Protein AF-A0A9D6Y9N7-F1 (afdb_monomer)

Sequence (114 aa):
MTGSDRKSSVSHAATPQAIGEFWDSHSLDDSPTVREVDFEVHALRRHRVTLDPDLYEQIETEARIRGVSPETLANRWLTEKVVRIARSPKLARHRMPARRPNTYKASAVKKTRR

Mean predicted aligned error: 18.02 Å

pLDDT: mean 76.58, std 18.75, range [38.06, 97.94]

Foldseek 3Di:
DDDDQDQDPFQRDSDPVSVVVSPVPDDPVPTPPDDDDDDDDPPPDDDDDDDDPVVLVVLCVVCVVVVHHSVVSVVVVVVVVVVVVVPDVVCVVVPDDPDDPDPDPDDDDDDDDD

Secondary structure (DSSP, 8-state):
--------TTT--SSHHHHHHHHHH--GGG-TT----------------PPPHHHHHHHHHHHHHTTS-HHHHHHHHHHHHHHHHHH-HHHHTT--------------------

Radius of gyration: 32.4 Å; Cα contacts (8 Å, |Δi|>4): 38; chains: 1; bounding box: 58×75×80 Å

Solvent-accessible surface area (backbone atoms only — not comparable to full-atom values): 7766 Å² total; per-residue (Å²): 142,79,81,75,89,65,47,41,93,82,68,63,31,75,46,75,66,58,38,46,59,44,54,78,76,45,62,73,90,77,43,96,79,70,71,94,73,93,78,86,78,85,74,75,88,77,88,83,79,91,71,59,68,72,60,47,53,54,43,40,54,54,13,57,79,69,75,48,52,44,66,60,49,50,52,51,53,49,51,56,50,52,55,53,55,74,72,37,73,85,56,59,78,71,59,71,73,76,82,71,81,86,83,80,79,74,90,77,83,87,72,90,79,132

Structure (mmCIF, N/CA/C/O backbone):
data_AF-A0A9D6Y9N7-F1
#
_entry.id   AF-A0A9D6Y9N7-F1
#
loop_
_atom_site.group_PDB
_atom_site.id
_atom_site.type_symbol
_atom_site.label_atom_id
_atom_site.label_alt_id
_atom_site.label_comp_id
_atom_site.label_asym_id
_atom_site.label_entity_id
_atom_site.label_seq_id
_atom_site.pdbx_PDB_ins_code
_atom_site.Cartn_x
_atom_site.Cartn_y
_atom_site.Cartn_z
_atom_site.occupancy
_atom_site.B_iso_or_equiv
_atom_site.auth_seq_id
_atom_site.auth_comp_id
_atom_site.auth_asym_id
_atom_site.auth_atom_id
_atom_site.pdbx_PDB_model_num
ATOM 1 N N . MET A 1 1 ? 40.164 15.995 -24.271 1.00 40.09 1 MET A N 1
ATOM 2 C CA . MET A 1 1 ? 38.999 15.188 -23.848 1.00 40.09 1 MET A CA 1
ATOM 3 C C . MET A 1 1 ? 38.902 13.991 -24.778 1.00 40.09 1 MET A C 1
ATOM 5 O O . MET A 1 1 ? 38.456 14.169 -25.899 1.00 40.09 1 MET A O 1
ATOM 9 N N . THR A 1 2 ? 39.348 12.806 -24.367 1.00 41.62 2 THR A N 1
ATOM 10 C CA . THR A 1 2 ? 39.073 11.560 -25.101 1.00 41.62 2 THR A CA 1
ATOM 11 C C . THR A 1 2 ? 38.642 10.514 -24.084 1.00 41.62 2 THR A C 1
ATOM 13 O O . THR A 1 2 ? 39.433 10.020 -23.283 1.00 41.62 2 THR A O 1
ATOM 16 N N . GLY A 1 3 ? 37.327 10.295 -24.033 1.00 44.38 3 GLY A N 1
ATOM 17 C CA . GLY A 1 3 ? 36.710 9.280 -23.195 1.00 44.38 3 GLY A CA 1
ATOM 18 C C . GLY A 1 3 ? 37.197 7.908 -23.637 1.00 44.38 3 GLY A C 1
ATOM 19 O O . GLY A 1 3 ? 37.169 7.590 -24.819 1.00 44.38 3 GLY A O 1
ATOM 20 N N . SER A 1 4 ? 37.690 7.143 -22.672 1.00 49.84 4 SER A N 1
ATOM 21 C CA . SER A 1 4 ? 38.066 5.738 -22.793 1.00 49.84 4 SER A CA 1
ATOM 22 C C . SER A 1 4 ? 37.056 4.955 -23.646 1.00 49.84 4 SER A C 1
ATOM 24 O O . SER A 1 4 ? 35.855 5.044 -23.390 1.00 49.84 4 SER A O 1
ATOM 26 N N . ASP A 1 5 ? 37.558 4.181 -24.618 1.00 59.53 5 ASP A N 1
ATOM 27 C CA . ASP A 1 5 ? 36.845 3.112 -25.336 1.00 59.53 5 ASP A CA 1
ATOM 28 C C . ASP A 1 5 ? 36.333 2.068 -24.325 1.00 59.53 5 ASP A C 1
ATOM 30 O O . ASP A 1 5 ? 36.917 1.004 -24.115 1.00 59.53 5 ASP A O 1
ATOM 34 N N . ARG A 1 6 ? 35.260 2.398 -23.605 1.00 70.69 6 ARG A N 1
ATOM 35 C CA . ARG A 1 6 ? 34.653 1.527 -22.596 1.00 70.69 6 ARG A CA 1
ATOM 36 C C . ARG A 1 6 ? 33.670 0.599 -23.284 1.00 70.69 6 ARG A C 1
ATOM 38 O O . ARG A 1 6 ? 32.466 0.831 -23.278 1.00 70.69 6 ARG A O 1
ATOM 45 N N . LYS A 1 7 ? 34.201 -0.466 -23.874 1.00 81.94 7 LYS A N 1
ATOM 46 C CA . LYS A 1 7 ? 33.393 -1.626 -24.254 1.00 81.94 7 LYS A CA 1
ATOM 47 C C . LYS A 1 7 ? 32.980 -2.383 -22.994 1.00 81.94 7 LYS A C 1
ATOM 49 O O . LYS A 1 7 ? 33.755 -2.495 -22.043 1.00 81.94 7 LYS A O 1
ATOM 54 N N . SER A 1 8 ? 31.759 -2.902 -22.976 1.00 79.50 8 SER A N 1
ATOM 55 C CA . SER A 1 8 ? 31.292 -3.806 -21.920 1.00 79.50 8 SER A C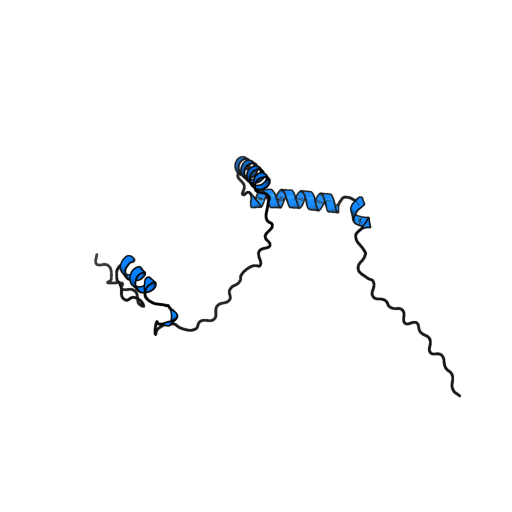A 1
ATOM 56 C C . SER A 1 8 ? 32.146 -5.079 -21.887 1.00 79.50 8 SER A C 1
ATOM 58 O O . SER A 1 8 ? 32.420 -5.635 -22.946 1.00 79.50 8 SER A O 1
ATOM 60 N N . SER A 1 9 ? 32.513 -5.590 -20.713 1.00 78.81 9 SER A N 1
ATOM 61 C CA . SER A 1 9 ? 33.352 -6.797 -20.587 1.00 78.81 9 SER A CA 1
ATOM 62 C C . SER A 1 9 ? 32.678 -8.090 -21.056 1.00 78.81 9 SER A C 1
ATOM 64 O O . SER A 1 9 ? 33.371 -9.042 -21.395 1.00 78.81 9 SER A O 1
ATOM 66 N N . VAL A 1 10 ? 31.343 -8.133 -21.064 1.00 78.81 10 VAL A N 1
ATOM 67 C CA . VAL A 1 10 ? 30.567 -9.324 -21.443 1.00 78.81 10 VAL A CA 1
ATOM 68 C C . VAL A 1 10 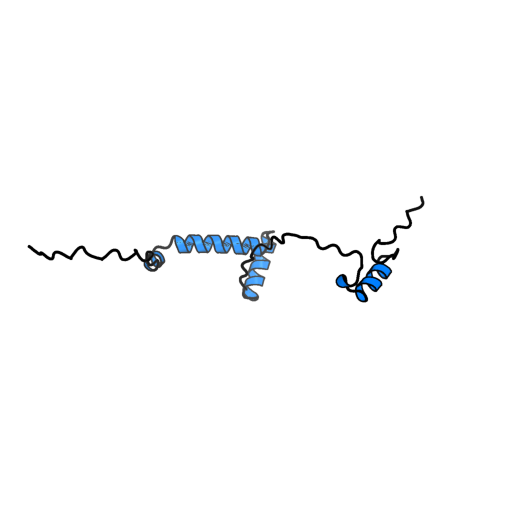? 30.126 -9.228 -22.905 1.00 78.81 10 VAL A C 1
ATOM 70 O O . VAL A 1 10 ? 30.599 -9.985 -23.745 1.00 78.81 10 VAL A O 1
ATOM 73 N N . SER A 1 11 ? 29.322 -8.222 -23.250 1.00 81.75 11 SER A N 1
ATOM 74 C CA . SER A 1 11 ? 28.797 -8.026 -24.611 1.00 81.75 11 SER A CA 1
ATOM 75 C C . SER A 1 11 ? 29.786 -7.392 -25.601 1.00 81.75 11 SER A C 1
ATOM 77 O O . SER A 1 11 ? 29.467 -7.268 -26.776 1.00 81.75 11 SER A O 1
ATOM 79 N N . HIS A 1 12 ? 30.964 -6.926 -25.155 1.00 83.69 12 HIS A N 1
ATOM 80 C CA . HIS A 1 12 ? 31.983 -6.226 -25.968 1.00 83.69 12 HIS A CA 1
ATOM 81 C C . HIS A 1 12 ? 31.490 -5.019 -26.802 1.00 83.69 12 HIS A C 1
ATOM 83 O O . HIS A 1 12 ? 32.243 -4.447 -27.594 1.00 83.69 12 HIS A O 1
ATOM 89 N N . ALA A 1 13 ? 30.256 -4.574 -26.576 1.00 86.56 13 ALA A N 1
ATOM 90 C CA . ALA A 1 13 ? 29.623 -3.454 -27.244 1.00 86.56 13 ALA A CA 1
ATOM 91 C C . ALA A 1 13 ? 29.955 -2.120 -26.554 1.00 86.56 13 ALA A C 1
ATOM 93 O O . ALA A 1 13 ? 30.187 -2.058 -25.344 1.00 86.56 13 ALA A O 1
ATOM 94 N N . ALA A 1 14 ? 29.993 -1.049 -27.350 1.00 85.94 14 ALA A N 1
ATOM 95 C CA . ALA A 1 14 ? 30.305 0.310 -26.898 1.00 85.94 14 ALA A CA 1
ATOM 96 C C . ALA A 1 14 ? 29.058 1.201 -26.738 1.00 85.94 14 ALA A C 1
ATOM 98 O O . ALA A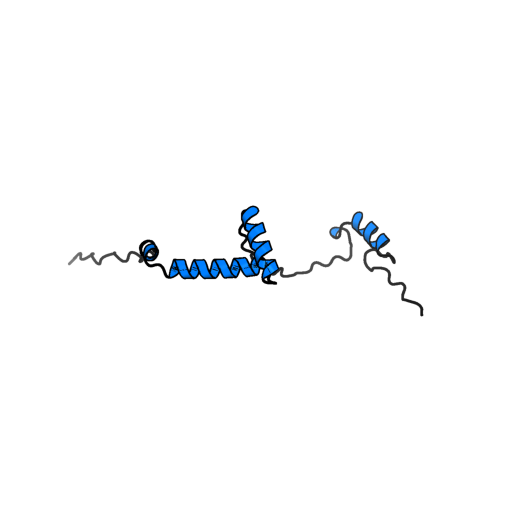 1 14 ? 29.155 2.294 -26.185 1.00 85.94 14 ALA A O 1
ATOM 99 N N . THR A 1 15 ? 27.890 0.755 -27.218 1.00 87.38 15 THR A N 1
ATOM 100 C CA . THR A 1 15 ? 26.629 1.506 -27.139 1.00 87.38 15 THR A CA 1
ATOM 101 C C . THR A 1 15 ? 25.583 0.729 -26.333 1.00 87.38 15 THR A C 1
ATOM 103 O O . THR A 1 15 ? 25.520 -0.495 -26.447 1.00 87.38 15 THR A O 1
ATOM 106 N N . PRO A 1 16 ? 24.727 1.407 -25.542 1.00 86.00 16 PRO A N 1
ATOM 107 C CA . PRO A 1 16 ? 23.670 0.743 -24.774 1.00 86.00 16 PRO A CA 1
ATOM 108 C C . PRO A 1 16 ? 22.724 -0.105 -25.631 1.00 86.00 16 PRO A C 1
ATOM 110 O O . PRO A 1 16 ? 22.304 -1.172 -25.202 1.00 86.00 16 PRO A O 1
ATOM 113 N N . GLN A 1 17 ? 22.424 0.348 -26.851 1.00 88.88 17 GLN A N 1
ATOM 114 C CA . GLN A 1 17 ? 21.542 -0.365 -27.772 1.00 88.88 17 GLN A CA 1
ATOM 115 C C . GLN A 1 17 ? 22.151 -1.694 -28.238 1.00 88.88 17 GLN A C 1
ATOM 117 O O . GLN A 1 17 ? 21.501 -2.726 -28.130 1.00 88.88 17 GLN A O 1
ATOM 122 N N . ALA A 1 18 ? 23.426 -1.694 -28.637 1.00 87.06 18 ALA A N 1
ATOM 123 C CA . ALA A 1 18 ? 24.121 -2.920 -29.027 1.00 87.06 18 ALA A CA 1
ATOM 124 C C . ALA A 1 18 ? 24.349 -3.877 -27.838 1.00 87.06 18 ALA A C 1
ATOM 126 O O . ALA A 1 18 ? 24.396 -5.090 -28.018 1.00 87.06 18 ALA A O 1
ATOM 127 N N . ILE A 1 19 ? 24.473 -3.349 -26.611 1.00 88.38 19 ILE A N 1
ATOM 128 C CA . ILE A 1 19 ? 24.487 -4.172 -25.389 1.00 88.38 19 ILE A CA 1
ATOM 129 C C . ILE A 1 19 ? 23.126 -4.865 -25.203 1.00 88.38 19 ILE A C 1
ATOM 131 O O . ILE A 1 19 ? 23.097 -6.047 -24.878 1.00 88.38 19 ILE A O 1
ATOM 135 N N . GLY A 1 20 ? 22.014 -4.156 -25.425 1.00 87.12 20 GLY A N 1
ATOM 136 C CA . GLY A 1 20 ? 20.662 -4.723 -25.351 1.00 87.12 20 GLY A CA 1
ATOM 137 C C . GLY A 1 20 ? 20.429 -5.837 -26.373 1.00 87.12 20 GLY A C 1
ATOM 138 O O . GLY A 1 20 ? 20.068 -6.939 -25.985 1.00 87.12 20 GLY A O 1
ATOM 139 N N . GLU A 1 21 ? 20.753 -5.592 -27.645 1.00 90.50 21 GLU A N 1
ATOM 140 C CA . GLU A 1 21 ? 20.615 -6.580 -28.733 1.00 90.50 21 GLU A CA 1
ATOM 141 C C . GLU A 1 21 ? 21.395 -7.881 -28.461 1.00 90.50 21 GLU A C 1
ATOM 143 O O . GLU A 1 21 ? 20.947 -8.982 -28.797 1.00 90.50 21 GLU A O 1
ATOM 148 N N . PHE A 1 22 ? 22.556 -7.772 -27.807 1.00 86.06 22 PHE A N 1
ATOM 149 C CA . PHE A 1 22 ? 23.309 -8.933 -27.342 1.00 86.06 22 PHE A CA 1
ATOM 150 C C . PHE A 1 22 ? 22.521 -9.731 -26.291 1.00 86.06 22 PHE A C 1
ATOM 152 O O . PHE A 1 22 ? 22.377 -10.941 -26.436 1.00 86.06 22 PHE A O 1
ATOM 159 N N . TRP A 1 23 ? 21.967 -9.078 -25.267 1.00 89.12 23 TRP A N 1
ATOM 160 C CA . TRP A 1 23 ? 21.209 -9.752 -24.201 1.00 89.12 23 TRP A CA 1
ATOM 161 C C . TRP A 1 23 ? 19.827 -10.253 -24.632 1.00 89.12 23 TRP A C 1
ATOM 163 O O . TRP A 1 23 ? 19.335 -11.221 -24.063 1.00 89.12 23 TRP A O 1
ATOM 173 N N . ASP A 1 24 ? 19.228 -9.667 -25.665 1.00 89.25 24 ASP A N 1
ATOM 174 C CA . ASP A 1 24 ? 17.977 -10.166 -26.247 1.00 89.25 24 ASP A CA 1
ATOM 175 C C . ASP A 1 24 ? 18.164 -11.520 -26.955 1.00 89.25 24 ASP A C 1
ATOM 177 O O . ASP A 1 24 ? 17.210 -12.282 -27.120 1.00 89.25 24 ASP A O 1
ATOM 181 N N . SER A 1 25 ? 19.397 -11.827 -27.375 1.00 85.38 25 SER A N 1
ATOM 182 C CA . SER A 1 25 ? 19.751 -13.047 -28.110 1.00 85.38 25 SER A CA 1
ATOM 183 C C . SER A 1 25 ? 20.597 -14.047 -27.314 1.00 85.38 25 SER A C 1
ATOM 185 O O . SER A 1 25 ? 20.672 -15.208 -27.713 1.00 85.38 25 SER A O 1
ATOM 187 N N . HIS A 1 26 ? 21.202 -13.639 -26.194 1.00 84.38 26 HIS A N 1
ATOM 188 C CA . HIS A 1 26 ? 22.098 -14.473 -25.387 1.00 84.38 26 HIS A CA 1
ATOM 189 C C . HIS A 1 26 ? 21.571 -14.628 -23.958 1.00 84.38 26 HIS A C 1
ATOM 191 O O . HIS A 1 26 ? 21.274 -13.646 -23.277 1.00 84.38 26 HIS A O 1
ATOM 197 N N . SER A 1 27 ? 21.510 -15.872 -23.473 1.00 79.25 27 SER A N 1
ATOM 198 C CA . SER A 1 27 ? 21.256 -16.139 -22.053 1.00 79.25 27 SER A CA 1
ATOM 199 C C . SER A 1 27 ? 22.511 -15.862 -21.227 1.00 79.25 27 SER A C 1
ATOM 201 O O . SER A 1 27 ? 23.635 -16.066 -21.689 1.00 79.25 27 SER A O 1
ATOM 203 N N . LEU A 1 28 ? 22.323 -15.462 -19.968 1.00 77.38 28 LEU A N 1
ATOM 204 C CA . LEU A 1 28 ? 23.415 -15.339 -19.000 1.00 77.38 28 LEU A CA 1
ATOM 205 C C . LEU A 1 28 ? 24.168 -16.664 -18.821 1.00 77.38 28 LEU A C 1
ATOM 207 O O . LEU A 1 28 ? 25.387 -16.646 -18.674 1.00 77.38 28 LEU A O 1
ATOM 211 N N . ASP A 1 29 ? 23.460 -17.789 -18.914 1.00 73.12 29 ASP A N 1
ATOM 212 C CA . ASP A 1 29 ? 24.009 -19.135 -18.714 1.00 73.12 29 ASP A CA 1
ATOM 213 C C . ASP A 1 29 ? 25.022 -19.562 -19.794 1.00 73.12 29 ASP A C 1
ATOM 215 O O . ASP A 1 29 ? 25.799 -20.486 -19.571 1.00 73.12 29 ASP A O 1
ATOM 219 N N . ASP A 1 30 ? 25.035 -18.890 -20.952 1.00 69.62 30 ASP A N 1
ATOM 220 C CA . ASP A 1 30 ? 25.925 -19.187 -22.089 1.00 69.62 30 ASP A CA 1
ATOM 221 C C . ASP A 1 30 ? 27.224 -18.352 -22.058 1.00 69.62 30 ASP A C 1
ATOM 223 O O . ASP A 1 30 ? 28.095 -18.454 -22.922 1.00 69.62 30 ASP A O 1
ATOM 227 N N . SER A 1 31 ? 27.387 -17.488 -21.050 1.00 65.25 31 SER A N 1
ATOM 228 C CA . SER A 1 31 ? 28.584 -16.658 -20.924 1.00 65.25 31 SER A CA 1
ATOM 229 C C . SER A 1 31 ? 29.698 -17.399 -20.173 1.00 65.25 31 SER A C 1
ATOM 231 O O . SER A 1 31 ? 29.518 -17.774 -19.015 1.00 65.25 31 SER A O 1
ATOM 233 N N . PRO A 1 32 ? 30.916 -17.517 -20.737 1.00 60.75 32 PRO A N 1
ATOM 234 C CA . PRO A 1 32 ? 32.031 -18.239 -20.112 1.00 60.75 32 PRO A CA 1
ATOM 235 C C . PRO A 1 32 ? 32.584 -17.557 -18.846 1.00 60.75 32 PRO A C 1
ATOM 237 O O . PRO A 1 32 ? 33.498 -18.076 -18.210 1.00 60.75 32 PRO A O 1
ATOM 240 N N . THR A 1 33 ? 32.079 -16.367 -18.498 1.00 67.81 33 THR A N 1
ATOM 241 C CA . THR A 1 33 ? 32.555 -15.562 -17.359 1.00 67.81 33 THR A CA 1
ATOM 242 C C . THR A 1 33 ? 31.575 -15.559 -16.182 1.00 67.81 33 THR A C 1
ATOM 244 O O . THR A 1 33 ? 31.827 -14.870 -15.190 1.00 67.81 33 THR A O 1
ATOM 247 N N . VAL A 1 34 ? 30.468 -16.313 -16.246 1.00 69.44 34 VAL A N 1
ATOM 248 C CA . VAL A 1 34 ? 29.593 -16.452 -15.075 1.00 69.44 34 VAL A CA 1
ATOM 249 C C . VAL A 1 34 ? 30.352 -17.141 -13.948 1.00 69.44 34 VAL A C 1
ATOM 251 O O . VAL A 1 34 ? 30.992 -18.176 -14.126 1.00 69.44 34 VAL A O 1
ATOM 254 N N . ARG A 1 35 ? 30.331 -16.513 -12.777 1.00 70.75 35 ARG A N 1
ATOM 255 C CA . ARG A 1 35 ? 30.855 -17.092 -11.545 1.00 70.75 35 ARG A CA 1
ATOM 256 C C . ARG A 1 35 ? 29.663 -17.448 -10.686 1.00 70.75 35 ARG A C 1
ATOM 258 O O . ARG A 1 35 ? 28.789 -16.607 -10.491 1.00 70.75 35 ARG A O 1
ATOM 265 N N . GLU A 1 36 ? 29.647 -18.673 -10.185 1.00 74.12 36 GLU A N 1
ATOM 266 C CA . GLU A 1 36 ? 28.700 -19.064 -9.153 1.00 74.12 36 GLU A CA 1
ATOM 267 C C . GLU A 1 36 ? 28.958 -18.194 -7.919 1.00 74.12 36 GLU A C 1
ATOM 269 O O . GLU A 1 36 ? 30.097 -18.049 -7.465 1.00 74.12 36 GLU A O 1
ATOM 274 N N . VAL A 1 37 ? 27.909 -17.525 -7.449 1.00 80.31 37 VAL A N 1
ATOM 275 C CA . VAL A 1 37 ? 27.966 -16.643 -6.288 1.00 80.31 37 VAL A CA 1
ATOM 276 C C . VAL A 1 37 ? 26.831 -17.005 -5.350 1.00 80.31 37 VAL A C 1
ATOM 278 O O . VAL A 1 37 ? 25.673 -17.073 -5.760 1.00 80.31 37 VAL A O 1
ATOM 281 N N . ASP A 1 38 ? 27.166 -17.189 -4.079 1.00 79.88 38 ASP A N 1
ATOM 282 C CA . ASP A 1 38 ? 26.173 -17.308 -3.022 1.00 79.88 38 ASP A CA 1
ATOM 283 C C . ASP A 1 38 ? 25.702 -15.908 -2.627 1.00 79.88 38 ASP A C 1
ATOM 285 O O . ASP A 1 38 ? 26.498 -15.044 -2.249 1.00 79.88 38 ASP A O 1
ATOM 289 N N . PHE A 1 39 ? 24.396 -15.673 -2.704 1.00 81.00 39 PHE A N 1
ATOM 290 C CA . PHE A 1 39 ? 23.780 -14.457 -2.192 1.00 81.00 39 PHE A CA 1
ATOM 291 C C . PHE A 1 39 ? 22.542 -14.794 -1.369 1.00 81.00 39 PHE A C 1
ATOM 293 O O . PHE A 1 39 ? 21.728 -15.643 -1.731 1.00 81.00 39 PHE A O 1
ATOM 300 N N . GLU A 1 40 ? 22.387 -14.103 -0.243 1.00 76.19 40 GLU A N 1
ATOM 301 C CA . GLU A 1 40 ? 21.232 -14.265 0.629 1.00 76.19 40 GLU A CA 1
ATOM 302 C C . GLU A 1 40 ? 20.135 -13.279 0.219 1.00 76.19 40 GLU A C 1
ATOM 304 O O . GLU A 1 40 ? 20.272 -12.059 0.339 1.00 76.19 40 GLU A O 1
ATOM 309 N N . VAL A 1 41 ? 19.013 -13.802 -0.277 1.00 77.88 41 VAL A N 1
ATOM 310 C CA . VAL A 1 41 ? 17.836 -12.981 -0.570 1.00 77.88 41 VAL A CA 1
ATOM 311 C C . VAL A 1 41 ? 16.984 -12.872 0.689 1.00 77.88 41 VAL A C 1
ATOM 313 O O . VAL A 1 41 ? 16.176 -13.751 0.991 1.00 77.88 41 VAL A O 1
ATOM 316 N N . HIS A 1 42 ? 17.094 -11.750 1.401 1.00 74.44 42 HIS A N 1
ATOM 317 C CA . HIS A 1 42 ? 16.174 -11.411 2.491 1.00 74.44 42 HIS A CA 1
ATOM 318 C C . HIS A 1 42 ? 14.810 -10.951 1.947 1.00 74.44 42 HIS A C 1
ATOM 320 O O . HIS A 1 42 ? 14.420 -9.785 2.049 1.00 74.44 42 HIS A O 1
ATOM 326 N N . ALA A 1 43 ? 14.049 -11.872 1.357 1.00 74.94 43 ALA A N 1
ATOM 327 C CA . ALA A 1 43 ? 12.670 -11.607 0.973 1.00 74.94 43 ALA A CA 1
ATOM 328 C C . ALA A 1 43 ? 11.780 -11.593 2.229 1.00 74.94 43 ALA A C 1
ATOM 330 O O . ALA A 1 43 ? 11.346 -12.635 2.722 1.00 74.94 43 ALA A O 1
ATOM 331 N N . LEU A 1 44 ? 11.492 -10.400 2.761 1.00 76.75 44 LEU A N 1
ATOM 332 C CA . LEU A 1 44 ? 10.524 -10.241 3.849 1.00 76.75 44 LEU A CA 1
ATOM 333 C C . LEU A 1 44 ? 9.161 -10.804 3.418 1.00 76.75 44 LEU A C 1
ATOM 335 O O . LEU A 1 44 ? 8.609 -10.408 2.387 1.00 76.75 44 LEU A O 1
ATOM 339 N N . ARG A 1 45 ? 8.591 -11.713 4.219 1.00 74.56 45 ARG A N 1
ATOM 340 C CA . ARG A 1 45 ? 7.235 -12.230 3.989 1.00 74.56 45 ARG A CA 1
ATOM 341 C C . ARG A 1 45 ? 6.236 -11.080 4.105 1.00 74.56 45 ARG A C 1
ATOM 343 O O . ARG A 1 45 ? 6.021 -10.539 5.184 1.00 74.56 45 ARG A O 1
ATOM 350 N N . ARG A 1 46 ? 5.622 -10.709 2.981 1.00 78.69 46 ARG A N 1
ATOM 351 C CA . ARG A 1 46 ? 4.580 -9.678 2.930 1.00 78.69 46 ARG A CA 1
ATOM 352 C C . ARG A 1 46 ? 3.217 -10.328 3.139 1.00 78.69 46 ARG A C 1
ATOM 354 O O . ARG A 1 46 ? 2.808 -11.165 2.337 1.00 78.69 46 ARG A O 1
ATOM 361 N N . HIS A 1 47 ? 2.502 -9.921 4.181 1.00 82.31 47 HIS A N 1
ATOM 362 C CA . HIS A 1 47 ? 1.088 -10.253 4.337 1.00 82.31 47 HIS A CA 1
ATOM 363 C C . HIS A 1 47 ? 0.266 -9.281 3.491 1.00 82.31 47 HIS A C 1
ATOM 365 O O . HIS A 1 47 ? 0.374 -8.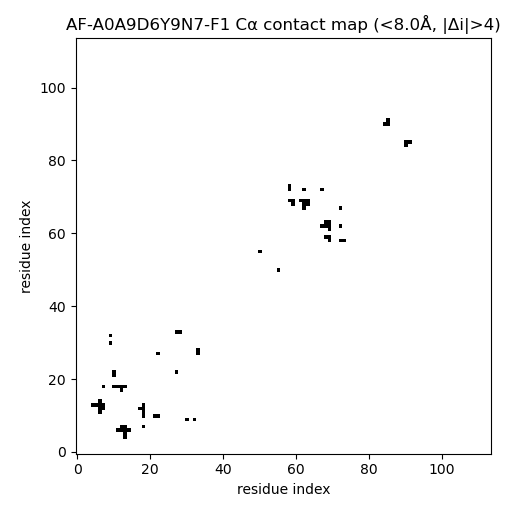070 3.666 1.00 82.31 47 HIS A O 1
ATOM 371 N N . ARG A 1 48 ? -0.522 -9.805 2.548 1.00 87.56 48 ARG A N 1
ATOM 372 C CA . ARG A 1 48 ? -1.381 -9.004 1.669 1.00 87.56 48 ARG A CA 1
ATOM 373 C C . ARG A 1 48 ? -2.838 -9.284 1.994 1.00 87.56 48 ARG A C 1
ATOM 375 O O . ARG A 1 48 ? -3.217 -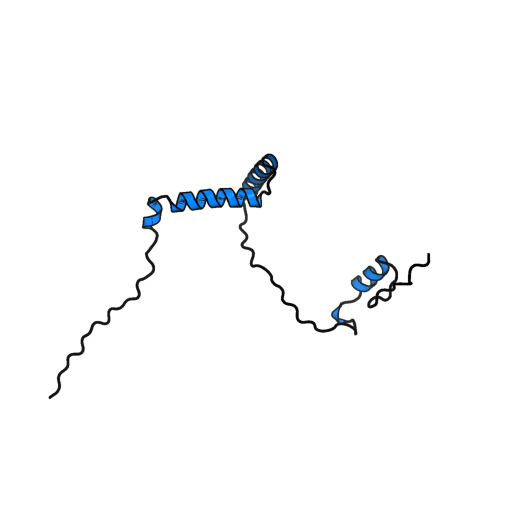10.439 2.165 1.00 87.56 48 ARG A O 1
ATOM 382 N N . VAL A 1 49 ? -3.634 -8.225 2.050 1.00 87.81 49 VAL A N 1
ATOM 383 C CA . VAL A 1 49 ? -5.092 -8.294 2.148 1.00 87.81 49 VAL A CA 1
ATOM 384 C C . VAL A 1 49 ? -5.643 -7.552 0.944 1.00 87.81 49 VAL A C 1
ATOM 386 O O . VAL A 1 49 ? -5.266 -6.409 0.699 1.00 87.81 49 VAL A O 1
ATOM 389 N N . THR A 1 50 ? -6.494 -8.216 0.170 1.00 93.12 50 THR A N 1
ATOM 390 C CA . THR A 1 50 ? -7.206 -7.584 -0.941 1.00 93.12 50 THR A CA 1
ATOM 391 C C . THR A 1 50 ? -8.340 -6.737 -0.384 1.00 93.12 50 THR A C 1
ATOM 393 O O . THR A 1 50 ? -9.117 -7.216 0.444 1.00 93.12 50 THR A O 1
ATOM 396 N N . LEU A 1 51 ? -8.423 -5.488 -0.831 1.00 94.06 51 LEU A N 1
ATOM 397 C CA . LEU A 1 51 ? -9.536 -4.600 -0.525 1.00 94.06 51 LEU A CA 1
ATOM 398 C C . LEU A 1 51 ? -10.527 -4.619 -1.682 1.00 94.06 51 LEU A C 1
ATOM 400 O O . LEU A 1 51 ? -10.147 -4.844 -2.831 1.00 94.06 51 LEU A O 1
ATOM 404 N N . ASP A 1 52 ? -11.787 -4.383 -1.349 1.00 96.62 52 ASP A N 1
ATOM 405 C CA . ASP A 1 52 ? -12.800 -4.076 -2.347 1.00 96.62 52 ASP A CA 1
ATOM 406 C C . ASP A 1 52 ? -12.413 -2.789 -3.117 1.00 96.62 52 ASP A C 1
ATOM 408 O O . ASP A 1 52 ? -11.868 -1.871 -2.486 1.00 96.62 52 ASP A O 1
ATOM 412 N N . PRO A 1 53 ? -12.637 -2.708 -4.445 1.00 96.19 53 PRO A N 1
ATOM 413 C CA . PRO A 1 53 ? -12.245 -1.547 -5.247 1.00 96.19 53 PRO A CA 1
ATOM 414 C C . PRO A 1 53 ? -12.849 -0.231 -4.749 1.00 96.19 53 PRO A C 1
ATOM 416 O O . PRO A 1 53 ? -12.114 0.741 -4.572 1.00 96.19 53 PRO A O 1
ATOM 419 N N . ASP A 1 54 ? -14.142 -0.217 -4.423 1.00 97.44 54 ASP A N 1
ATOM 420 C CA . ASP A 1 54 ? -14.843 0.999 -3.999 1.00 97.44 54 ASP A CA 1
ATOM 421 C C . ASP A 1 54 ? -14.312 1.479 -2.640 1.00 97.44 54 ASP A C 1
ATOM 423 O O . ASP A 1 54 ? -14.149 2.675 -2.381 1.00 97.44 54 ASP A O 1
ATOM 427 N N . LEU A 1 55 ? -13.986 0.529 -1.756 1.00 96.06 55 LEU A N 1
ATOM 428 C CA . LEU A 1 55 ? -13.343 0.826 -0.478 1.00 96.06 55 LEU A CA 1
ATOM 429 C C . LEU A 1 55 ? -11.940 1.412 -0.678 1.00 96.06 55 LEU A C 1
ATOM 431 O O . LEU A 1 55 ? -11.551 2.336 0.041 1.00 96.06 55 LEU A O 1
ATOM 435 N N . TYR A 1 56 ? -11.168 0.872 -1.622 1.00 96.62 56 TYR A N 1
ATOM 436 C CA . TYR A 1 56 ? -9.831 1.376 -1.913 1.00 96.62 56 TYR A CA 1
ATOM 437 C C . TYR A 1 56 ? -9.878 2.818 -2.434 1.00 96.62 56 TYR A C 1
ATOM 439 O O . TYR A 1 56 ? -9.116 3.650 -1.944 1.00 96.62 56 TYR A O 1
ATOM 447 N N . GLU A 1 57 ? -10.803 3.145 -3.340 1.00 97.50 57 GLU A N 1
ATOM 448 C CA . GLU A 1 57 ? -10.975 4.510 -3.861 1.00 97.50 57 GLU A CA 1
ATOM 449 C C . GLU A 1 57 ? -11.299 5.528 -2.758 1.00 97.50 57 GLU A C 1
ATOM 451 O O . GLU A 1 57 ? -10.741 6.633 -2.720 1.00 97.50 57 GLU A O 1
ATOM 456 N N . GLN A 1 58 ? -12.154 5.147 -1.805 1.00 97.19 58 GLN A N 1
ATOM 457 C CA . GLN A 1 58 ? -12.465 5.987 -0.646 1.00 97.19 58 GLN A CA 1
ATOM 458 C C . GLN A 1 58 ? -11.233 6.211 0.239 1.00 97.19 58 GLN A C 1
ATOM 460 O O . GLN A 1 58 ? -10.957 7.341 0.649 1.00 97.19 58 GLN A O 1
ATOM 465 N N . ILE A 1 59 ? -10.464 5.152 0.516 1.00 96.62 59 ILE A N 1
ATOM 466 C CA . ILE A 1 59 ? -9.224 5.253 1.298 1.00 96.62 59 ILE A CA 1
ATOM 467 C C . ILE A 1 59 ? -8.204 6.130 0.569 1.00 96.62 59 ILE A C 1
ATOM 469 O O . ILE A 1 59 ? -7.550 6.953 1.206 1.00 96.62 59 ILE A O 1
ATOM 473 N N . GLU A 1 60 ? -8.064 5.983 -0.747 1.00 97.56 60 GLU A N 1
ATOM 474 C CA . GLU A 1 60 ? -7.125 6.772 -1.540 1.00 97.56 60 GLU A CA 1
ATOM 475 C C . GLU A 1 60 ? -7.479 8.262 -1.521 1.00 97.56 60 GLU A C 1
ATOM 477 O O . GLU A 1 60 ? -6.604 9.102 -1.291 1.00 97.56 60 GLU A O 1
ATOM 482 N N . THR A 1 61 ? -8.760 8.588 -1.693 1.00 97.94 61 THR A N 1
ATOM 483 C CA . THR A 1 61 ? -9.260 9.967 -1.641 1.00 97.94 61 THR A CA 1
ATOM 484 C C . THR A 1 61 ? -8.949 10.609 -0.288 1.00 97.94 61 THR A C 1
ATOM 486 O O . THR A 1 61 ? -8.360 11.691 -0.219 1.00 97.94 61 THR A O 1
ATOM 489 N N . GLU A 1 62 ? -9.258 9.908 0.802 1.00 97.69 62 GLU A N 1
ATOM 490 C CA . GLU A 1 62 ? -8.990 10.373 2.164 1.00 97.69 62 GLU A CA 1
ATOM 491 C C . GLU A 1 62 ? -7.493 10.499 2.465 1.00 97.69 62 GLU A C 1
ATOM 493 O O . GLU A 1 62 ? -7.060 11.447 3.124 1.00 97.69 62 GLU A O 1
ATOM 498 N N . ALA A 1 63 ? -6.681 9.562 1.978 1.00 97.50 63 ALA A N 1
ATOM 499 C CA . ALA A 1 63 ? -5.236 9.586 2.158 1.00 97.50 63 ALA A CA 1
ATOM 500 C C . ALA A 1 63 ? -4.612 10.787 1.438 1.00 97.50 63 ALA A C 1
ATOM 502 O O . ALA A 1 63 ? -3.781 11.488 2.020 1.00 97.50 63 ALA A O 1
ATOM 503 N N . ARG A 1 64 ? -5.090 11.090 0.223 1.00 97.75 64 ARG A N 1
ATOM 504 C CA . ARG A 1 64 ? -4.659 12.248 -0.568 1.00 97.75 64 ARG A CA 1
ATOM 505 C C . ARG A 1 64 ? -4.979 13.567 0.128 1.00 97.75 64 ARG A C 1
ATOM 507 O O . ARG A 1 64 ? -4.094 14.409 0.238 1.00 97.75 64 ARG A O 1
ATOM 514 N N . ILE A 1 65 ? -6.195 13.722 0.657 1.00 97.69 65 ILE A N 1
ATOM 515 C CA . ILE A 1 65 ? -6.600 14.918 1.422 1.00 97.69 65 ILE A CA 1
ATOM 516 C C . ILE A 1 65 ? -5.698 15.115 2.650 1.00 97.69 65 ILE A C 1
ATOM 518 O O . ILE A 1 65 ? -5.357 16.241 3.007 1.00 97.69 65 ILE A O 1
ATOM 522 N N . ARG A 1 66 ? -5.282 14.017 3.288 1.00 96.06 66 ARG A N 1
ATOM 523 C CA . ARG A 1 66 ? -4.441 14.025 4.495 1.00 96.06 66 ARG A CA 1
ATOM 524 C C . ARG A 1 66 ? -2.937 14.066 4.204 1.00 96.06 66 ARG A C 1
ATOM 526 O O . ARG A 1 66 ? -2.159 14.126 5.153 1.00 96.06 66 ARG A O 1
ATOM 533 N N . GLY A 1 67 ? -2.522 14.007 2.935 1.00 97.12 67 GLY A N 1
ATOM 534 C CA . GLY A 1 67 ? -1.113 13.994 2.533 1.00 97.12 67 GLY A CA 1
ATOM 535 C C . GLY A 1 67 ? -0.342 12.746 2.983 1.00 97.12 67 GLY A C 1
ATOM 536 O O . GLY A 1 67 ? 0.856 12.828 3.239 1.00 97.12 67 GLY A O 1
ATOM 537 N N . VAL A 1 68 ? -1.014 11.599 3.117 1.00 97.81 68 VAL A N 1
ATOM 538 C CA . VAL A 1 68 ? -0.405 10.316 3.519 1.00 97.81 68 VAL A CA 1
ATOM 539 C C . VAL A 1 68 ? -0.658 9.233 2.471 1.00 97.81 68 VAL A C 1
ATOM 541 O O . VAL A 1 68 ? -1.508 9.391 1.600 1.00 97.81 68 VAL A O 1
ATOM 544 N N . SER A 1 69 ? 0.061 8.107 2.547 1.00 97.25 69 SER A N 1
ATOM 545 C CA . SER A 1 69 ? -0.214 6.970 1.660 1.00 97.25 69 SER A CA 1
ATOM 546 C C . SER A 1 69 ? -1.504 6.234 2.062 1.00 97.25 69 SER A C 1
ATOM 548 O O . SER A 1 69 ? -1.817 6.165 3.260 1.00 97.25 69 SER A O 1
ATOM 550 N N . PRO A 1 70 ? -2.226 5.618 1.103 1.00 95.94 70 PRO A N 1
ATOM 551 C CA . PRO A 1 70 ? -3.384 4.768 1.397 1.00 95.94 70 PRO A CA 1
ATOM 552 C C . PRO A 1 70 ? -3.059 3.653 2.401 1.00 95.94 70 PRO A C 1
ATOM 554 O O . PRO A 1 70 ? -3.825 3.407 3.330 1.00 95.94 70 PRO A O 1
ATOM 557 N N . GLU A 1 71 ? -1.874 3.043 2.279 1.00 94.62 71 GLU A N 1
ATOM 558 C CA . GLU A 1 71 ? -1.370 2.029 3.212 1.00 94.62 71 GLU A CA 1
ATOM 559 C C . GLU A 1 71 ? -1.244 2.569 4.644 1.00 94.62 71 GLU A C 1
ATOM 561 O O . GLU A 1 71 ? -1.704 1.936 5.595 1.00 94.62 71 GLU A O 1
ATOM 566 N N . THR A 1 72 ? -0.665 3.762 4.813 1.00 96.44 72 THR A N 1
ATOM 567 C CA . THR A 1 72 ? -0.505 4.388 6.134 1.00 96.44 72 THR A CA 1
ATOM 568 C C . THR A 1 72 ? -1.863 4.657 6.776 1.00 96.44 72 THR A C 1
ATOM 570 O O . THR A 1 72 ? -2.067 4.358 7.957 1.00 96.44 72 THR A O 1
ATOM 573 N N . LEU A 1 73 ? -2.806 5.197 5.999 1.00 96.81 73 LEU A N 1
ATOM 574 C CA . LEU A 1 73 ? -4.151 5.492 6.482 1.00 96.81 73 LEU A CA 1
ATOM 575 C C . LEU A 1 73 ? -4.890 4.210 6.887 1.00 96.81 73 LEU A C 1
ATOM 577 O O . LEU A 1 73 ? -5.427 4.137 7.996 1.00 96.81 73 LEU A O 1
ATOM 581 N N . ALA A 1 74 ? -4.853 3.185 6.031 1.00 95.62 74 ALA A N 1
ATOM 582 C CA . ALA A 1 74 ? -5.470 1.890 6.292 1.00 95.62 74 ALA A CA 1
ATOM 583 C C . ALA A 1 74 ? -4.892 1.230 7.553 1.00 95.62 74 ALA A C 1
ATOM 585 O O . ALA A 1 74 ? -5.649 0.822 8.436 1.00 95.62 74 ALA A O 1
ATOM 586 N N . ASN A 1 75 ? -3.564 1.191 7.691 1.00 95.25 75 ASN A N 1
ATOM 587 C CA . ASN A 1 75 ? -2.897 0.620 8.863 1.00 95.25 75 ASN A CA 1
ATOM 588 C C . ASN A 1 75 ? -3.307 1.327 10.157 1.00 95.25 75 ASN A C 1
ATOM 590 O O . ASN A 1 75 ? -3.607 0.671 11.162 1.00 95.25 75 ASN A O 1
ATOM 594 N N . ARG A 1 76 ? -3.376 2.662 10.140 1.00 96.38 76 ARG A N 1
ATOM 595 C CA . ARG A 1 76 ? -3.810 3.444 11.300 1.00 96.38 76 ARG A CA 1
ATOM 596 C C . ARG A 1 76 ? -5.254 3.122 11.685 1.00 96.38 76 ARG A C 1
ATOM 598 O O . ARG A 1 76 ? -5.517 2.797 12.843 1.00 96.38 76 ARG A O 1
ATOM 605 N N . TRP A 1 77 ? -6.179 3.159 10.728 1.00 95.44 77 TRP A N 1
ATOM 606 C CA . TRP A 1 77 ? -7.587 2.854 10.988 1.00 95.44 77 TRP A CA 1
ATOM 607 C C . TRP A 1 77 ? -7.782 1.428 11.496 1.00 95.44 77 TRP A C 1
ATOM 609 O O . TRP A 1 77 ? -8.482 1.224 12.488 1.00 95.44 77 TRP A O 1
ATOM 619 N N . LEU A 1 78 ? -7.142 0.439 10.868 1.00 95.25 78 LEU A N 1
ATOM 620 C CA . LEU A 1 78 ? -7.220 -0.957 11.298 1.00 95.25 78 LEU A CA 1
ATOM 621 C C . LEU A 1 78 ? -6.686 -1.135 12.721 1.00 95.25 78 LEU A C 1
ATOM 623 O O . LEU A 1 78 ? -7.333 -1.799 13.532 1.00 95.25 78 LEU A O 1
ATOM 627 N N . THR A 1 79 ? -5.577 -0.476 13.063 1.00 95.25 79 THR A N 1
ATOM 628 C CA . THR A 1 79 ? -5.022 -0.487 14.424 1.00 95.25 79 THR A CA 1
ATOM 629 C C . THR A 1 79 ? -6.042 0.034 15.439 1.00 95.25 79 THR A C 1
ATOM 631 O O . THR A 1 79 ? -6.323 -0.630 16.439 1.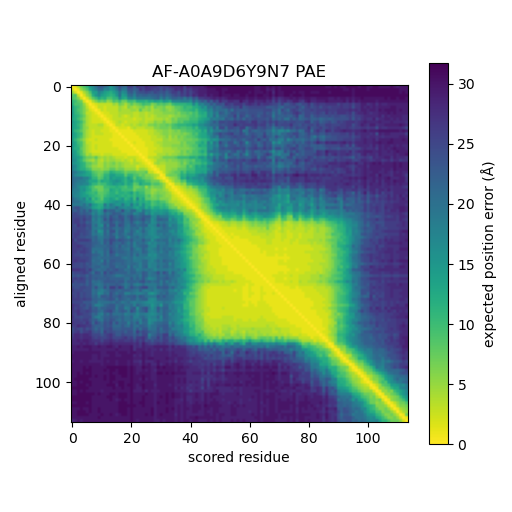00 95.25 79 THR A O 1
ATOM 634 N N . GLU A 1 80 ? -6.668 1.181 15.162 1.00 94.50 80 GLU A N 1
ATOM 635 C CA . GLU A 1 80 ? -7.694 1.771 16.030 1.00 94.50 80 GLU A CA 1
ATOM 636 C C . GLU A 1 80 ? -8.906 0.834 16.207 1.00 94.50 80 GLU A C 1
ATOM 638 O O . GLU A 1 80 ? -9.411 0.657 17.324 1.00 94.50 80 GLU A O 1
ATOM 643 N N . LYS A 1 81 ? -9.361 0.175 15.130 1.00 94.00 81 LYS A N 1
ATOM 644 C CA . LYS A 1 81 ? -10.472 -0.792 15.192 1.00 94.00 81 LYS A CA 1
ATOM 645 C C . LYS A 1 81 ? -10.107 -2.028 16.007 1.00 94.00 81 LYS A C 1
ATOM 647 O O . LYS A 1 81 ? -10.901 -2.426 16.859 1.00 94.00 81 LYS A O 1
ATOM 652 N N . VAL A 1 82 ? -8.929 -2.610 15.787 1.00 93.81 82 VAL A N 1
ATOM 653 C CA . VAL A 1 82 ? -8.464 -3.807 16.505 1.00 93.81 82 VAL A CA 1
ATOM 654 C C . VAL A 1 82 ? -8.347 -3.525 18.001 1.00 93.81 82 VAL A C 1
ATOM 656 O O . VAL A 1 82 ? -8.858 -4.300 18.810 1.00 93.81 82 VAL A O 1
ATOM 659 N N . VAL A 1 83 ? -7.771 -2.381 18.385 1.00 93.31 83 VAL A N 1
ATOM 660 C CA . VAL A 1 83 ? -7.687 -1.964 19.794 1.00 93.31 83 VAL A CA 1
ATOM 661 C C . VAL A 1 83 ? -9.080 -1.839 20.417 1.00 93.31 83 VAL A C 1
ATOM 663 O O . VAL A 1 83 ? -9.312 -2.314 21.530 1.00 93.31 83 VAL A O 1
ATOM 666 N N . ARG A 1 84 ? -10.040 -1.242 19.703 1.00 91.44 84 ARG A N 1
ATOM 667 C CA . ARG A 1 84 ? -11.422 -1.095 20.183 1.00 91.44 84 ARG A CA 1
ATOM 668 C C . ARG A 1 84 ? -12.141 -2.436 20.350 1.00 91.44 84 ARG A C 1
ATOM 670 O O . ARG A 1 84 ? -12.856 -2.629 21.335 1.00 91.44 84 ARG A O 1
ATOM 677 N N . ILE A 1 85 ? -11.941 -3.360 19.413 1.00 90.81 85 ILE A N 1
ATOM 678 C CA . ILE A 1 85 ? -12.481 -4.724 19.485 1.00 90.81 85 ILE A CA 1
ATOM 679 C C . ILE A 1 85 ? -11.904 -5.447 20.705 1.00 90.81 85 ILE A C 1
ATOM 681 O O . ILE A 1 85 ? -12.661 -6.003 21.498 1.00 90.81 85 ILE A O 1
ATOM 685 N N . ALA A 1 86 ? -10.587 -5.370 20.910 1.00 82.88 86 ALA A N 1
ATOM 686 C CA . ALA A 1 86 ? -9.912 -5.999 22.043 1.00 82.88 86 ALA A CA 1
ATOM 687 C C . ALA A 1 86 ? -10.381 -5.453 23.405 1.00 82.88 86 ALA A C 1
ATOM 689 O O . ALA A 1 86 ? -10.439 -6.198 24.380 1.00 82.88 86 ALA A O 1
ATOM 690 N N . ARG A 1 87 ? -10.751 -4.166 23.472 1.00 77.88 87 ARG A N 1
ATOM 691 C CA . ARG A 1 87 ? -11.282 -3.514 24.684 1.00 77.88 87 ARG A CA 1
ATOM 692 C C . ARG A 1 87 ? -12.754 -3.836 24.974 1.00 77.88 87 ARG A C 1
ATOM 694 O O . ARG A 1 87 ? -13.231 -3.523 26.059 1.00 77.88 87 ARG A O 1
ATOM 701 N N . SER A 1 88 ? -13.485 -4.446 24.039 1.00 69.75 88 SER A N 1
ATOM 702 C CA . SER A 1 88 ? -14.914 -4.739 24.200 1.00 69.75 88 SER A CA 1
ATOM 703 C C . SER A 1 88 ? -15.135 -6.096 24.904 1.00 69.75 88 SER A C 1
ATOM 705 O O . SER A 1 88 ? -14.840 -7.143 24.321 1.00 69.75 88 SER A O 1
ATOM 707 N N . PRO A 1 89 ? -15.717 -6.144 26.122 1.00 58.59 89 PRO A N 1
ATOM 708 C CA . PRO A 1 89 ? -15.808 -7.374 26.923 1.00 58.59 89 PRO A CA 1
ATOM 709 C C . PRO A 1 89 ? -16.752 -8.449 26.352 1.00 58.59 89 PRO A C 1
ATOM 711 O O . PRO A 1 89 ? -16.681 -9.605 26.768 1.00 58.59 89 PRO A O 1
ATOM 714 N N . LYS A 1 90 ? -17.608 -8.120 25.370 1.00 58.78 90 LYS A N 1
ATOM 715 C CA . LYS A 1 90 ? -18.500 -9.101 24.720 1.00 58.78 90 LYS A CA 1
ATOM 716 C C . LYS A 1 90 ? -17.750 -10.183 23.926 1.00 58.78 90 LYS A C 1
ATOM 718 O O . LYS A 1 90 ? -18.289 -11.270 23.767 1.00 58.78 90 LYS A O 1
ATOM 723 N N . LEU A 1 91 ? -16.508 -9.935 23.496 1.00 53.97 91 LEU A N 1
ATOM 724 C CA . LEU A 1 91 ? -15.693 -10.901 22.736 1.00 53.97 91 LEU A CA 1
ATOM 725 C C . LEU A 1 91 ? -14.668 -11.657 23.596 1.00 53.97 91 LEU A C 1
ATOM 727 O O . LEU A 1 91 ? -14.186 -12.714 23.192 1.00 53.97 91 LEU A O 1
ATOM 731 N N . ALA A 1 92 ? -14.387 -11.186 24.816 1.00 53.03 92 ALA A N 1
ATOM 732 C CA . ALA A 1 92 ? -13.513 -11.890 25.758 1.00 53.03 92 ALA A CA 1
ATOM 733 C C . A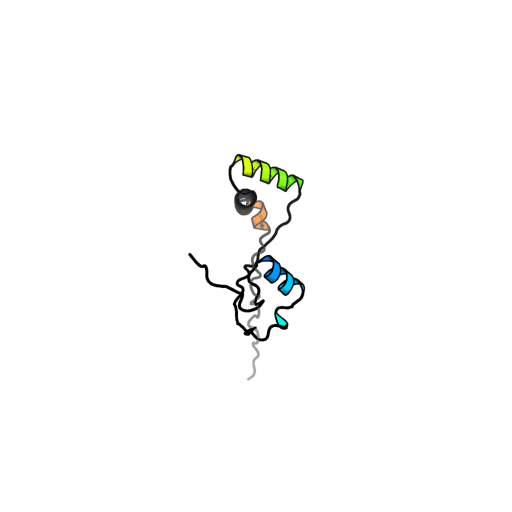LA A 1 92 ? -14.081 -13.261 26.175 1.00 53.03 92 ALA A C 1
ATOM 735 O O . ALA A 1 92 ? -13.322 -14.161 26.521 1.00 53.03 92 ALA A O 1
ATOM 736 N N . ARG A 1 93 ? -15.406 -13.450 26.073 1.00 51.62 93 ARG A N 1
ATOM 737 C CA . ARG A 1 93 ? -16.089 -14.719 26.377 1.00 51.62 93 ARG A CA 1
ATOM 738 C C . ARG A 1 93 ? -15.834 -15.828 25.347 1.00 51.62 93 ARG A C 1
ATOM 740 O O . ARG A 1 93 ? -16.032 -16.991 25.673 1.00 51.62 93 ARG A O 1
ATOM 747 N N . HIS A 1 94 ? -15.364 -15.491 24.140 1.00 48.84 94 HIS A N 1
ATOM 748 C CA . HIS A 1 94 ? -14.998 -16.471 23.106 1.00 48.84 94 HIS A CA 1
ATOM 749 C C . HIS A 1 94 ? -13.495 -16.723 22.977 1.00 48.84 94 HIS A C 1
ATOM 751 O O . HIS A 1 94 ? -13.076 -17.563 22.180 1.00 48.84 94 HIS A O 1
ATOM 757 N N . ARG A 1 95 ? -12.668 -16.082 23.811 1.00 51.81 95 ARG A N 1
ATOM 758 C CA . ARG A 1 95 ? -11.301 -16.550 24.031 1.00 51.81 95 ARG A CA 1
ATOM 759 C C . ARG A 1 95 ? -11.363 -17.791 24.918 1.00 51.81 95 ARG A C 1
ATOM 761 O O . ARG A 1 95 ? -11.285 -17.701 26.139 1.00 51.81 95 ARG A O 1
ATOM 768 N N . MET A 1 96 ? -11.516 -18.951 24.278 1.00 49.22 96 MET A N 1
ATOM 769 C CA . MET A 1 96 ? -11.157 -20.239 24.870 1.00 49.22 96 MET A CA 1
ATOM 770 C C . MET A 1 96 ? -9.783 -20.079 25.541 1.00 49.22 96 MET A C 1
ATOM 772 O O . MET A 1 96 ? -8.827 -19.709 24.849 1.00 49.22 96 MET A O 1
ATOM 776 N N . PRO A 1 97 ? -9.640 -20.307 26.858 1.00 51.34 97 PRO A N 1
ATOM 777 C CA . PRO A 1 97 ? -8.314 -20.428 27.432 1.00 51.34 97 PRO A CA 1
ATOM 778 C C . PRO A 1 97 ? -7.634 -21.611 26.742 1.00 51.34 97 PRO A C 1
ATOM 780 O O . PRO A 1 97 ? -8.261 -22.651 26.520 1.00 51.34 97 PRO A O 1
ATOM 783 N N . ALA A 1 98 ? -6.367 -21.433 26.363 1.00 58.47 98 ALA A N 1
ATOM 784 C CA . ALA A 1 98 ? -5.544 -22.503 25.821 1.00 58.47 98 ALA A CA 1
ATOM 785 C C . ALA A 1 98 ? -5.754 -23.778 26.653 1.00 58.47 98 ALA A C 1
ATOM 787 O O . ALA A 1 98 ? -5.747 -23.715 27.886 1.00 58.47 98 ALA A O 1
ATOM 788 N N . ARG A 1 99 ? -5.990 -24.909 25.969 1.00 47.72 99 ARG A N 1
ATOM 789 C CA . ARG A 1 99 ? -6.089 -26.246 26.570 1.00 47.72 99 ARG A CA 1
ATOM 790 C C . ARG A 1 99 ? -5.042 -26.370 27.678 1.00 47.72 99 ARG A C 1
ATOM 792 O O . ARG A 1 99 ? -3.849 -26.435 27.388 1.00 47.72 99 ARG A O 1
ATOM 799 N N . ARG A 1 100 ? -5.481 -26.421 28.940 1.00 51.62 100 ARG A N 1
ATOM 800 C CA . ARG A 1 100 ? -4.620 -26.905 30.022 1.00 51.62 100 ARG A CA 1
ATOM 801 C C . ARG A 1 100 ? -4.203 -28.333 29.648 1.00 51.62 100 ARG A C 1
ATOM 803 O O . ARG A 1 100 ? -5.089 -29.113 29.285 1.00 51.62 100 ARG A O 1
ATOM 810 N N . PRO A 1 101 ? -2.911 -28.696 29.691 1.00 50.12 101 PRO A N 1
ATOM 811 C CA . PRO A 1 101 ? -2.531 -30.087 29.517 1.00 50.12 101 PRO A CA 1
ATOM 812 C C . PRO A 1 101 ? -3.214 -30.923 30.607 1.00 50.12 101 PRO A C 1
ATOM 814 O O . PRO A 1 101 ? -3.211 -30.569 31.785 1.00 50.12 101 PRO A O 1
ATOM 817 N N . ASN A 1 102 ? -3.864 -32.004 30.180 1.00 47.22 102 ASN A N 1
ATOM 818 C CA . ASN A 1 102 ? -4.542 -32.962 31.041 1.00 47.22 102 ASN A CA 1
ATOM 819 C C . ASN A 1 102 ? -3.502 -33.697 31.899 1.00 47.22 102 ASN A C 1
ATOM 821 O O . ASN A 1 102 ? -2.854 -34.626 31.423 1.00 47.22 102 ASN A O 1
ATOM 825 N N . THR A 1 103 ? -3.349 -33.296 33.158 1.00 58.09 103 THR A N 1
ATOM 826 C CA . THR A 1 103 ? -2.561 -34.034 34.150 1.00 58.09 103 THR A CA 1
ATOM 827 C C . THR A 1 103 ? -3.490 -34.753 35.123 1.00 58.09 103 THR A C 1
ATOM 829 O O . THR A 1 103 ? -3.473 -34.497 36.322 1.00 58.09 103 THR A O 1
ATOM 832 N N . TYR A 1 104 ? -4.311 -3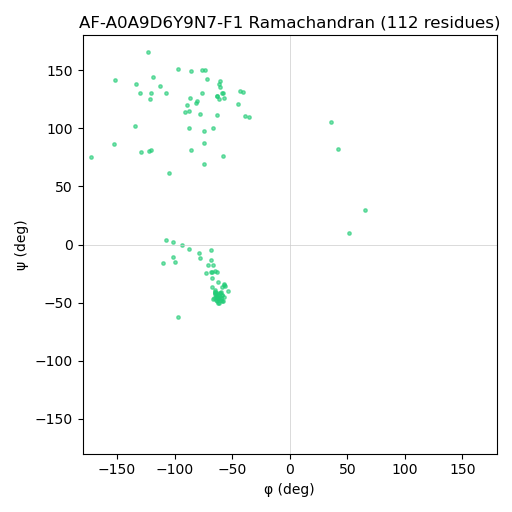5.667 34.601 1.00 38.06 104 TYR A N 1
ATOM 833 C CA . TYR A 1 104 ? -4.960 -36.713 35.393 1.00 38.06 104 TYR A CA 1
ATOM 834 C C . TYR A 1 104 ? -4.561 -38.102 34.876 1.00 38.06 104 TYR A C 1
ATOM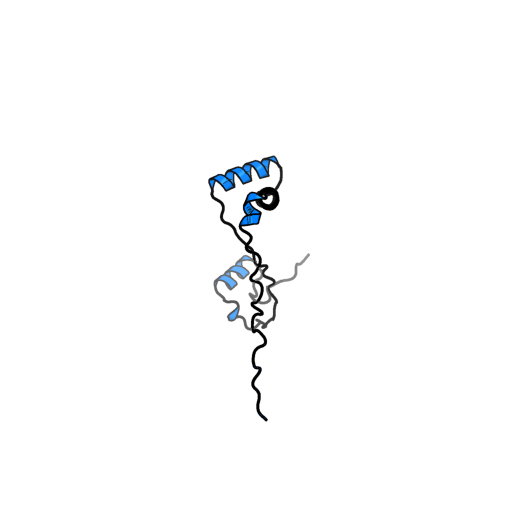 836 O O . TYR A 1 104 ? -5.287 -38.774 34.151 1.00 38.06 104 TYR A O 1
ATOM 844 N N . LYS A 1 105 ? -3.381 -38.545 35.311 1.00 48.16 105 LYS A N 1
ATOM 845 C CA . LYS A 1 105 ? -3.198 -39.885 35.887 1.00 48.16 105 LYS A CA 1
ATOM 846 C C . LYS A 1 105 ? -2.633 -39.636 37.288 1.00 48.16 105 LYS A C 1
ATOM 848 O O . LYS A 1 105 ? -1.440 -39.433 37.442 1.00 48.16 105 LYS A O 1
ATOM 853 N N . ALA A 1 106 ? -3.464 -39.311 38.275 1.00 46.84 106 ALA A N 1
ATOM 854 C CA . ALA A 1 106 ? -4.153 -40.301 39.098 1.00 46.84 106 ALA A CA 1
ATOM 855 C C . ALA A 1 106 ? -3.218 -41.456 39.480 1.00 46.84 106 ALA A C 1
ATOM 857 O O . ALA A 1 106 ? -3.188 -42.516 38.859 1.00 46.84 106 ALA A O 1
ATOM 858 N N . SER A 1 107 ? -2.445 -41.193 40.527 1.00 44.78 107 SER A N 1
ATOM 859 C CA . SER A 1 107 ? -1.994 -42.164 41.510 1.00 44.78 107 SER A CA 1
ATOM 860 C C . SER A 1 107 ? -3.082 -43.210 41.771 1.00 44.78 107 SER A C 1
ATOM 862 O O . SER A 1 107 ? -4.093 -42.884 42.381 1.00 44.78 107 SER A O 1
ATOM 864 N N . ALA A 1 108 ? -2.885 -44.450 41.321 1.00 49.84 108 ALA A N 1
ATOM 865 C CA . ALA A 1 108 ? -3.581 -45.630 41.842 1.00 49.84 108 ALA A CA 1
ATOM 866 C C . ALA A 1 108 ? -3.000 -46.923 41.244 1.00 49.84 108 ALA A C 1
ATOM 868 O O . ALA A 1 108 ? -3.628 -47.577 40.421 1.00 49.84 108 ALA A O 1
ATOM 869 N N . VAL A 1 109 ? -1.823 -47.343 41.712 1.00 43.75 109 VAL A N 1
ATOM 870 C CA . VAL A 1 109 ? -1.542 -48.780 41.864 1.00 43.75 109 VAL A CA 1
ATOM 871 C C . VAL A 1 109 ? -1.014 -48.991 43.279 1.00 43.75 109 VAL A C 1
ATOM 873 O O . VAL A 1 109 ? 0.181 -49.090 43.527 1.00 43.75 109 VAL A O 1
ATOM 876 N N . LYS A 1 110 ? -1.945 -49.034 44.238 1.00 50.38 110 LYS A N 1
ATOM 877 C CA . LYS A 1 110 ? -1.772 -49.882 45.418 1.00 50.38 110 LYS A CA 1
ATOM 878 C C . LYS A 1 110 ? -2.101 -51.307 44.975 1.00 50.38 110 LYS A C 1
ATOM 880 O O . LYS A 1 110 ? -3.255 -51.602 44.677 1.00 50.38 110 LYS A O 1
ATOM 885 N N . LYS A 1 111 ? -1.096 -52.177 44.944 1.00 47.47 111 LYS A N 1
ATOM 886 C CA . LYS A 1 111 ? -1.269 -53.632 45.049 1.00 47.47 111 LYS A CA 1
ATOM 887 C C . LYS A 1 111 ? 0.020 -54.203 45.646 1.00 47.47 111 LYS A C 1
ATOM 889 O O . LYS A 1 111 ? 1.023 -54.305 44.959 1.00 47.47 111 LYS A O 1
ATOM 894 N N . THR A 1 112 ? 0.137 -54.236 46.972 1.00 46.91 112 THR A N 1
ATOM 895 C CA . THR A 1 112 ? 0.045 -55.483 47.754 1.00 46.91 112 THR A CA 1
ATOM 896 C C . THR A 1 112 ? 0.647 -56.704 47.055 1.00 46.91 112 THR A C 1
ATOM 898 O O . THR A 1 112 ? 0.007 -57.331 46.211 1.00 46.91 112 THR A O 1
ATOM 901 N N . ARG A 1 113 ? 1.827 -57.123 47.518 1.00 43.56 113 ARG A N 1
ATOM 902 C CA . ARG A 1 113 ? 2.133 -58.539 47.722 1.00 43.56 113 ARG A CA 1
ATOM 903 C C . ARG A 1 113 ? 3.162 -58.688 48.845 1.00 43.56 113 ARG A C 1
ATOM 905 O O . ARG A 1 113 ? 3.995 -57.809 49.021 1.00 43.56 113 ARG A O 1
ATOM 912 N N . ARG A 1 114 ? 2.922 -59.744 49.622 1.00 46.59 114 ARG A N 1
ATOM 913 C CA . ARG A 1 114 ? 3.604 -60.205 50.836 1.00 46.59 114 ARG A CA 1
ATOM 914 C C . ARG A 1 114 ? 5.117 -60.256 50.719 1.00 46.59 114 ARG A C 1
ATOM 916 O O . ARG A 1 114 ? 5.582 -60.571 49.604 1.00 46.59 114 ARG A O 1
#